Protein AF-A0A4R4NQY0-F1 (afdb_monomer)

pLDDT: mean 87.92, std 14.48, range [37.75, 98.81]

Solvent-accessible surface area (backbone atoms only — not comparable to full-atom values): 7159 Å² total; per-residue (Å²): 136,84,81,77,93,56,61,75,77,63,74,44,94,59,67,56,60,65,52,49,47,55,36,21,57,49,23,50,51,52,34,48,77,72,44,47,47,61,58,46,61,78,61,53,63,76,96,57,31,45,58,54,38,7,27,56,42,3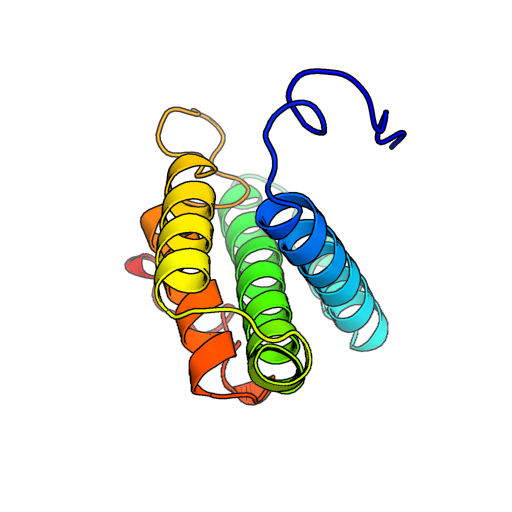1,25,14,35,6,38,16,14,19,53,45,45,71,45,39,77,83,65,77,60,51,72,64,56,52,50,52,43,42,51,53,42,30,72,70,27,33,72,90,46,95,70,42,40,54,12,25,13,69,30,32,33,49,29,22,51,48,8,28,75,60,54,34,72,84,72,38,59,43,84,81,48,57,64,85,65,45,59

Organism: NCBI:txid1848320

Mean predicted aligned error: 5.67 Å

Foldseek 3Di:
DDDPPDDPCVVPPDCLQVLLVVQLVVLLVVCVVVCVVVVLVVVCDPDCNQLSLLLSLLLSLLSSLLVCLVCVVVVVDDVVSVVVSLVVQQVPACPVPPRRRNHHSVLSSVSSPQSNVVSDSVSSRSVPDDSVSSD

Secondary structure (DSSP, 8-state):
------THHHHSS-THHHHHHHHHHHHHHHHHHTTHHHHHHTT--STTHHHHHHHHHHHHHHHHHHHHHHHGGGGT--HHHHHHHHHHHHHTSSSS-SS-SS--HHHHHHHHHHHHHH-SGGGG--SSS-GGG--

Radius of gyration: 14.75 Å; Cα contacts (8 Å, |Δi|>4): 177; chains: 1; bounding box: 31×32×38 Å

Structure (mmCIF, N/CA/C/O backbone):
data_AF-A0A4R4NQY0-F1
#
_entry.id   AF-A0A4R4NQY0-F1
#
loop_
_atom_site.group_PDB
_atom_site.id
_atom_site.type_symbol
_atom_site.label_atom_id
_atom_site.label_alt_id
_atom_site.label_comp_id
_atom_site.label_asym_id
_atom_site.label_entity_id
_atom_site.label_seq_id
_atom_site.pdbx_PDB_ins_code
_atom_site.Cartn_x
_atom_site.Cartn_y
_atom_site.Cartn_z
_atom_site.occupancy
_atom_site.B_iso_or_equiv
_atom_site.auth_seq_id
_atom_site.auth_comp_id
_atom_site.auth_asym_id
_atom_site.auth_atom_id
_atom_site.pdbx_PDB_model_num
ATOM 1 N N . MET A 1 1 ? 18.221 -4.757 7.220 1.00 38.81 1 MET A N 1
ATOM 2 C CA . MET A 1 1 ? 17.503 -3.528 7.605 1.00 38.81 1 MET A CA 1
ATOM 3 C C . MET A 1 1 ? 17.173 -3.669 9.080 1.00 38.81 1 MET A C 1
ATOM 5 O O . MET A 1 1 ? 16.527 -4.642 9.438 1.00 38.81 1 MET A O 1
ATOM 9 N N . VAL A 1 2 ? 17.726 -2.816 9.939 1.00 37.75 2 VAL A N 1
ATOM 10 C CA . VAL A 1 2 ? 17.352 -2.774 11.358 1.00 37.75 2 VAL A CA 1
ATOM 11 C C . VAL A 1 2 ? 16.318 -1.667 11.467 1.00 37.75 2 VAL A C 1
ATOM 13 O O . VAL A 1 2 ? 16.607 -0.546 11.059 1.00 37.75 2 VAL A O 1
ATOM 16 N N . PHE A 1 3 ? 15.123 -1.989 11.954 1.00 52.19 3 PHE A N 1
ATOM 17 C CA . PHE A 1 3 ? 14.116 -0.997 12.313 1.00 52.19 3 PHE A CA 1
ATOM 18 C C . PHE A 1 3 ? 14.297 -0.692 13.800 1.00 52.19 3 PHE A C 1
ATOM 20 O O . PHE A 1 3 ? 13.788 -1.448 14.630 1.00 52.19 3 PHE A O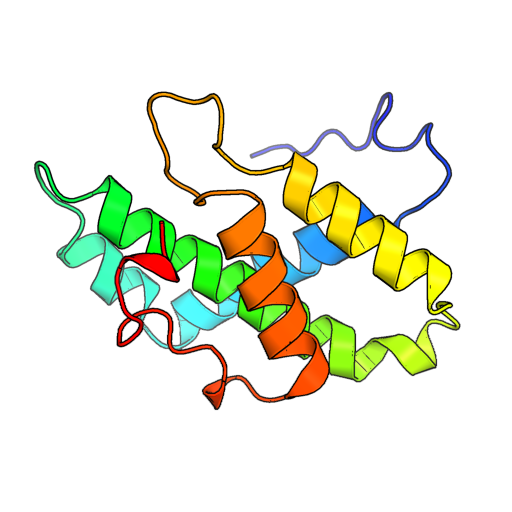 1
ATOM 27 N N . PRO A 1 4 ? 15.074 0.337 14.183 1.00 51.09 4 PRO A N 1
ATOM 28 C CA . PRO A 1 4 ? 15.109 0.750 15.572 1.00 51.09 4 PRO A CA 1
ATOM 29 C C . PRO A 1 4 ? 13.700 1.204 15.961 1.00 51.09 4 PRO A C 1
ATOM 31 O O . PRO A 1 4 ? 13.184 2.200 15.460 1.00 51.09 4 PRO A O 1
ATOM 34 N N . LEU A 1 5 ? 13.068 0.433 16.843 1.00 60.69 5 LEU A N 1
ATOM 35 C CA . LEU A 1 5 ? 11.805 0.762 17.491 1.00 60.69 5 LEU A CA 1
ATOM 36 C C . LEU A 1 5 ? 12.068 1.832 18.567 1.00 60.69 5 LEU A C 1
ATOM 38 O O . LEU A 1 5 ? 11.925 1.572 19.757 1.00 60.69 5 LEU A O 1
ATOM 42 N N . THR A 1 6 ? 12.549 3.011 18.165 1.00 63.59 6 THR A N 1
ATOM 43 C CA . THR A 1 6 ? 12.880 4.129 19.064 1.00 63.59 6 THR A CA 1
ATOM 44 C C . THR A 1 6 ? 12.559 5.488 18.419 1.00 63.59 6 THR A C 1
ATOM 46 O O . THR A 1 6 ? 12.384 5.601 17.204 1.00 63.59 6 THR A O 1
ATOM 49 N N . GLY A 1 7 ? 12.465 6.543 19.239 1.00 60.34 7 GLY A N 1
ATOM 50 C CA . GLY A 1 7 ? 12.223 7.924 18.805 1.00 60.34 7 GLY A CA 1
ATOM 51 C C . GLY A 1 7 ? 10.761 8.235 18.465 1.00 60.34 7 GLY A C 1
ATOM 52 O O . GLY A 1 7 ? 9.839 7.525 18.878 1.00 60.34 7 GLY A O 1
ATOM 53 N N . ARG A 1 8 ? 10.542 9.285 17.657 1.00 54.62 8 ARG A N 1
ATOM 54 C CA . ARG A 1 8 ? 9.207 9.804 17.275 1.00 54.62 8 ARG A CA 1
ATOM 55 C C . ARG A 1 8 ? 8.234 8.755 16.704 1.00 54.62 8 ARG A C 1
ATOM 57 O O . ARG A 1 8 ? 7.035 9.009 16.665 1.00 54.62 8 ARG A O 1
ATOM 64 N N . TRP A 1 9 ? 8.742 7.595 16.282 1.00 48.56 9 TRP A N 1
ATOM 65 C CA . TRP A 1 9 ? 7.993 6.436 15.786 1.00 48.56 9 TRP A CA 1
ATOM 66 C C . TRP A 1 9 ? 7.170 5.705 16.858 1.00 48.56 9 TRP A C 1
ATOM 68 O O . TRP A 1 9 ? 6.180 5.067 16.515 1.00 48.56 9 TRP A O 1
ATOM 78 N N . ILE A 1 10 ? 7.565 5.796 18.132 1.00 56.03 10 ILE A N 1
ATOM 79 C CA . ILE A 1 10 ? 6.831 5.231 19.284 1.00 56.03 10 ILE A CA 1
ATOM 80 C C . ILE A 1 10 ? 6.273 6.337 20.180 1.00 56.03 10 ILE A C 1
ATOM 82 O O . ILE A 1 10 ? 5.252 6.158 20.838 1.00 56.03 10 ILE A O 1
ATOM 86 N N . GLU A 1 11 ? 6.924 7.499 20.198 1.00 54.91 11 GLU A N 1
ATOM 87 C CA . GLU A 1 11 ? 6.526 8.622 21.053 1.00 54.91 11 GLU A CA 1
ATOM 88 C C . GLU A 1 11 ? 5.205 9.276 20.606 1.00 54.91 11 GLU A C 1
ATOM 90 O O . GLU A 1 11 ? 4.555 9.950 21.406 1.00 54.91 11 GLU A O 1
ATOM 95 N N . ASN A 1 12 ? 4.765 9.041 19.361 1.00 53.34 12 ASN A N 1
ATOM 96 C CA . ASN A 1 12 ? 3.438 9.430 18.888 1.00 53.34 12 ASN A CA 1
ATOM 97 C C . ASN A 1 12 ? 2.460 8.244 19.004 1.00 53.34 12 ASN A C 1
ATOM 99 O O . ASN A 1 12 ? 2.702 7.171 18.460 1.00 53.34 12 ASN A O 1
ATOM 103 N N . ARG A 1 13 ? 1.355 8.437 19.739 1.00 52.53 13 ARG A N 1
ATOM 104 C CA . ARG A 1 13 ? 0.559 7.381 20.408 1.00 52.53 13 ARG A CA 1
ATOM 105 C C . ARG A 1 13 ? -0.281 6.441 19.519 1.00 52.53 13 ARG A C 1
ATOM 107 O O . ARG A 1 13 ? -1.233 5.849 20.021 1.00 52.53 13 ARG A O 1
ATOM 114 N N . THR A 1 14 ? 0.014 6.299 18.229 1.00 70.81 14 THR A N 1
ATOM 115 C CA . THR A 1 14 ? -0.751 5.409 17.339 1.00 70.81 14 THR A CA 1
ATOM 116 C C . THR A 1 14 ? 0.175 4.440 16.614 1.00 70.81 14 THR A C 1
ATOM 118 O O . THR A 1 14 ? 1.018 4.845 15.819 1.00 70.81 14 THR A O 1
ATOM 121 N N . ASP A 1 15 ? -0.038 3.147 16.819 1.00 81.38 15 ASP A N 1
ATOM 122 C CA . ASP A 1 15 ? 0.645 2.036 16.144 1.00 81.38 15 ASP A CA 1
ATOM 123 C C . ASP A 1 15 ? 0.175 1.811 14.692 1.00 81.38 15 ASP A C 1
ATOM 125 O O . ASP A 1 15 ? 0.656 0.900 14.020 1.00 81.38 15 ASP A O 1
ATOM 129 N N . LEU A 1 16 ? -0.725 2.658 14.178 1.00 86.19 16 LEU A N 1
ATOM 130 C CA . LEU A 1 16 ? -1.325 2.551 12.845 1.00 86.19 16 LEU A CA 1
ATOM 131 C C . LEU A 1 16 ? -0.278 2.466 11.729 1.00 86.19 16 LEU A C 1
ATOM 133 O O . LEU A 1 16 ? -0.361 1.599 10.859 1.00 86.19 16 LEU A O 1
ATOM 137 N N . PHE A 1 17 ? 0.719 3.354 11.754 1.00 83.06 17 PHE A N 1
ATOM 138 C CA . PHE A 1 17 ? 1.743 3.391 10.713 1.00 83.06 17 PHE A CA 1
ATOM 139 C C . PHE A 1 17 ? 2.677 2.166 10.769 1.00 83.06 17 PHE A C 1
ATOM 141 O O . PHE A 1 17 ? 2.776 1.480 9.749 1.00 83.06 17 PHE A O 1
ATOM 148 N N . PRO A 1 18 ? 3.285 1.804 11.923 1.00 86.56 18 PRO A N 1
ATOM 149 C CA . PRO A 1 18 ? 4.021 0.544 12.057 1.00 86.56 18 PRO A CA 1
ATOM 150 C C . PRO A 1 18 ? 3.207 -0.690 11.655 1.00 86.56 18 PRO A C 1
ATOM 152 O O . PRO A 1 18 ? 3.727 -1.574 10.976 1.00 86.56 18 PRO A O 1
ATOM 155 N N . PHE A 1 19 ? 1.923 -0.737 12.015 1.00 89.69 19 PHE A N 1
ATOM 156 C CA . PHE A 1 19 ? 1.039 -1.847 11.677 1.00 89.69 19 PHE A CA 1
ATOM 157 C C . PHE A 1 19 ? 0.832 -1.987 10.161 1.00 89.69 19 PHE A C 1
ATOM 159 O O . PHE A 1 19 ? 1.006 -3.072 9.602 1.00 89.69 19 PHE A O 1
ATOM 166 N N . LYS A 1 20 ? 0.553 -0.878 9.464 1.00 93.56 20 LYS A N 1
ATOM 167 C CA . LYS A 1 20 ? 0.452 -0.851 7.996 1.00 93.56 20 LYS A CA 1
ATOM 168 C C . LYS A 1 20 ? 1.769 -1.221 7.319 1.00 93.56 20 LYS A C 1
ATOM 170 O O . LYS A 1 20 ? 1.735 -1.923 6.309 1.00 93.56 20 LYS A O 1
ATOM 175 N N . VAL A 1 21 ? 2.907 -0.763 7.850 1.00 93.12 21 VAL A N 1
ATOM 176 C CA . VAL A 1 21 ? 4.243 -1.122 7.339 1.00 93.12 21 VAL A CA 1
ATOM 177 C C . VAL A 1 21 ? 4.484 -2.621 7.492 1.00 93.12 21 VAL A C 1
ATOM 179 O O . VAL A 1 21 ? 4.824 -3.269 6.513 1.00 93.12 21 VAL A O 1
ATOM 182 N N . ALA A 1 22 ? 4.206 -3.211 8.656 1.00 94.56 22 ALA A N 1
ATOM 183 C CA . ALA A 1 22 ? 4.319 -4.658 8.840 1.00 94.56 22 ALA A CA 1
ATOM 184 C C . ALA A 1 22 ? 3.452 -5.438 7.831 1.00 94.56 22 ALA A C 1
ATOM 186 O O . ALA A 1 22 ? 3.914 -6.406 7.225 1.00 94.56 22 ALA A O 1
ATOM 187 N N . ALA A 1 23 ? 2.221 -4.980 7.585 1.00 97.31 23 ALA A N 1
ATOM 188 C CA . ALA A 1 23 ? 1.345 -5.560 6.569 1.00 97.31 23 ALA A CA 1
ATOM 189 C C . ALA A 1 23 ? 1.874 -5.368 5.130 1.00 97.31 23 ALA A C 1
ATOM 191 O O . ALA A 1 23 ? 1.706 -6.250 4.289 1.00 97.31 23 ALA A O 1
ATOM 192 N N . HIS A 1 24 ? 2.544 -4.249 4.841 1.00 98.00 24 HIS A N 1
ATOM 193 C CA . HIS A 1 24 ? 3.197 -3.978 3.556 1.00 98.00 24 HIS A CA 1
ATOM 194 C C . HIS A 1 24 ? 4.384 -4.918 3.312 1.00 98.00 24 HIS A C 1
ATOM 196 O O . HIS A 1 24 ? 4.445 -5.567 2.268 1.00 98.00 24 HIS A O 1
ATOM 202 N N . GLU A 1 25 ? 5.263 -5.086 4.301 1.00 97.12 25 GLU A N 1
ATOM 203 C CA . GLU A 1 25 ? 6.391 -6.022 4.217 1.00 97.12 25 GLU A CA 1
ATOM 204 C C . GLU A 1 25 ? 5.915 -7.474 4.066 1.00 97.12 25 GLU A C 1
ATOM 206 O O . GLU A 1 25 ? 6.485 -8.261 3.304 1.00 97.12 25 GLU A O 1
ATOM 211 N N . TYR A 1 26 ? 4.808 -7.837 4.721 1.00 97.94 26 TYR A N 1
ATOM 212 C CA . TYR A 1 26 ? 4.170 -9.128 4.476 1.00 97.94 26 TYR A CA 1
ATOM 213 C C . TYR A 1 26 ? 3.604 -9.233 3.046 1.00 97.94 26 TYR A C 1
ATOM 215 O O . TYR A 1 26 ? 3.685 -10.288 2.417 1.00 97.94 26 TYR A O 1
ATOM 223 N N . GLY A 1 27 ? 3.113 -8.133 2.470 1.00 98.38 27 GLY A N 1
ATOM 224 C CA . GLY A 1 27 ? 2.769 -8.034 1.049 1.00 98.38 27 GLY A CA 1
ATOM 225 C C . GLY A 1 27 ? 3.942 -8.385 0.123 1.00 98.38 27 GLY A C 1
ATOM 226 O O . GLY A 1 27 ? 3.769 -9.178 -0.807 1.00 98.38 27 GLY A O 1
ATOM 227 N N . HIS A 1 28 ? 5.154 -7.903 0.413 1.00 98.44 28 HIS A N 1
ATOM 228 C CA . HIS A 1 28 ? 6.365 -8.315 -0.313 1.00 98.44 28 HIS A CA 1
ATOM 229 C C . HIS A 1 28 ? 6.692 -9.801 -0.155 1.00 98.44 28 HIS A C 1
ATOM 231 O O . HIS A 1 28 ? 7.155 -10.457 -1.100 1.00 98.44 28 HIS A O 1
ATOM 237 N N . HIS A 1 29 ? 6.428 -10.366 1.023 1.00 97.88 29 HIS A N 1
ATOM 238 C CA . HIS A 1 29 ? 6.558 -11.803 1.227 1.00 97.88 29 HIS A CA 1
ATOM 239 C C . HIS A 1 29 ? 5.608 -12.583 0.300 1.00 97.88 29 HIS A C 1
ATOM 241 O O . HIS A 1 29 ? 6.056 -13.492 -0.403 1.00 97.88 29 HIS A O 1
ATOM 247 N N . LEU A 1 30 ? 4.341 -12.172 0.185 1.00 97.94 30 LEU A N 1
ATOM 248 C CA . LEU A 1 30 ? 3.386 -12.775 -0.755 1.00 97.94 30 LEU A CA 1
ATOM 249 C C . LEU A 1 30 ? 3.846 -12.642 -2.214 1.00 97.94 30 LEU A C 1
ATOM 251 O O . LEU A 1 30 ? 3.821 -13.619 -2.963 1.00 97.94 30 LEU A O 1
ATOM 255 N N . GLN A 1 31 ? 4.341 -11.468 -2.617 1.00 98.25 31 GLN A N 1
ATOM 256 C CA . GLN A 1 31 ? 4.915 -11.266 -3.954 1.00 98.25 31 GLN A CA 1
ATOM 257 C C . GLN A 1 31 ? 6.094 -12.211 -4.232 1.00 98.25 31 GLN A C 1
ATOM 259 O O . GLN A 1 31 ? 6.279 -12.668 -5.364 1.00 98.25 31 GLN A O 1
ATOM 264 N N . SER A 1 32 ? 6.890 -12.532 -3.211 1.00 97.94 32 SER A N 1
ATOM 265 C CA . SER A 1 32 ? 7.988 -13.495 -3.324 1.00 97.94 32 SER A CA 1
ATOM 266 C C . SER A 1 32 ? 7.484 -14.923 -3.518 1.00 97.94 32 SER A C 1
ATOM 268 O O . SER A 1 32 ? 7.956 -15.610 -4.428 1.00 97.94 32 SER A O 1
ATOM 270 N N . LEU A 1 33 ? 6.512 -15.357 -2.708 1.00 97.88 33 LEU A N 1
ATOM 271 C CA . LEU A 1 33 ? 5.908 -16.691 -2.806 1.00 97.88 33 LEU A CA 1
ATOM 272 C C . LEU A 1 33 ? 5.254 -16.922 -4.175 1.00 97.88 33 LEU A C 1
ATOM 274 O O . LEU A 1 33 ? 5.416 -17.986 -4.769 1.00 97.88 33 LEU A O 1
ATOM 278 N N . LEU A 1 34 ? 4.595 -15.897 -4.717 1.00 96.69 34 LEU A N 1
ATOM 279 C CA . LEU A 1 34 ? 3.912 -15.941 -6.013 1.00 96.69 34 LEU A CA 1
ATOM 280 C C . LEU A 1 34 ? 4.853 -15.766 -7.220 1.00 96.69 34 LEU A C 1
ATOM 282 O O . LEU A 1 34 ? 4.404 -15.759 -8.362 1.00 96.69 34 LEU A O 1
ATOM 286 N N . GLY A 1 35 ? 6.163 -15.601 -7.000 1.00 97.38 35 GLY A N 1
ATOM 287 C CA . GLY A 1 35 ? 7.145 -15.430 -8.077 1.00 97.38 35 GLY A CA 1
ATOM 288 C C . GLY A 1 35 ? 7.124 -14.056 -8.761 1.00 97.38 35 GLY A C 1
ATOM 289 O O . GLY A 1 35 ? 7.851 -13.847 -9.739 1.00 97.38 35 GLY A O 1
ATOM 290 N N . ILE A 1 36 ? 6.354 -13.101 -8.233 1.00 96.94 36 ILE A N 1
ATOM 291 C CA . ILE A 1 36 ? 6.306 -11.717 -8.718 1.00 96.94 36 ILE A CA 1
ATOM 292 C C . ILE A 1 36 ? 7.660 -11.049 -8.495 1.00 96.94 36 ILE A C 1
ATOM 294 O O . ILE A 1 36 ? 8.180 -10.440 -9.425 1.00 96.94 36 ILE A O 1
ATOM 298 N N . ARG A 1 37 ? 8.278 -11.234 -7.318 1.00 95.88 37 ARG A N 1
ATOM 299 C CA . ARG A 1 37 ? 9.608 -10.670 -7.024 1.00 95.88 37 ARG A CA 1
ATOM 300 C C . ARG A 1 37 ? 10.654 -11.100 -8.054 1.00 95.88 37 ARG A C 1
ATOM 302 O O . ARG A 1 37 ? 11.301 -10.246 -8.645 1.00 95.88 37 ARG A O 1
ATOM 309 N N . ARG A 1 38 ? 10.747 -12.403 -8.350 1.00 95.88 38 ARG A N 1
ATOM 310 C CA . ARG A 1 38 ? 11.664 -12.923 -9.384 1.00 95.88 38 ARG A CA 1
ATOM 311 C C . ARG A 1 38 ? 11.379 -12.315 -10.761 1.00 95.88 38 ARG A C 1
ATOM 313 O O . ARG A 1 38 ? 12.299 -11.958 -11.488 1.00 95.88 38 ARG A O 1
ATOM 320 N N . SER A 1 39 ? 10.101 -12.187 -11.116 1.00 94.69 39 SER A N 1
ATOM 321 C CA . SER A 1 39 ? 9.676 -11.611 -12.398 1.00 94.69 39 SER A CA 1
ATOM 322 C C . SER A 1 39 ? 10.000 -10.120 -12.514 1.00 94.69 39 SER A C 1
ATOM 324 O O . SER A 1 39 ? 10.351 -9.662 -13.603 1.00 94.69 39 SER A O 1
ATOM 326 N N . TYR A 1 40 ? 9.870 -9.380 -11.413 1.00 93.88 40 TYR A N 1
ATOM 327 C CA . TYR A 1 40 ? 10.258 -7.981 -11.288 1.00 93.88 40 TYR A CA 1
ATOM 328 C C . TYR A 1 40 ? 11.777 -7.821 -11.406 1.00 93.88 40 TYR A C 1
ATOM 330 O O . TYR A 1 40 ? 12.230 -7.089 -12.281 1.00 93.88 40 TYR A O 1
ATOM 338 N N . GLU A 1 41 ? 12.553 -8.551 -10.600 1.00 92.38 41 GLU A N 1
ATOM 339 C CA . GLU A 1 41 ? 14.020 -8.477 -10.569 1.00 92.38 41 GLU A CA 1
ATOM 340 C C . GLU A 1 41 ? 14.630 -8.759 -11.950 1.00 92.38 41 GLU A C 1
ATOM 342 O O . GLU A 1 41 ? 15.480 -8.001 -12.400 1.00 92.38 41 GLU A O 1
ATOM 347 N N . ALA A 1 42 ? 14.121 -9.762 -12.678 1.00 92.06 42 ALA A N 1
ATOM 348 C CA . ALA A 1 42 ? 14.582 -10.093 -14.032 1.00 92.06 42 ALA A CA 1
ATOM 349 C C . ALA A 1 42 ? 14.297 -9.004 -15.089 1.00 92.06 42 ALA A C 1
ATOM 351 O O . ALA A 1 42 ? 14.857 -9.036 -16.184 1.00 92.06 42 ALA A O 1
ATOM 352 N N . ARG A 1 43 ? 13.381 -8.070 -14.8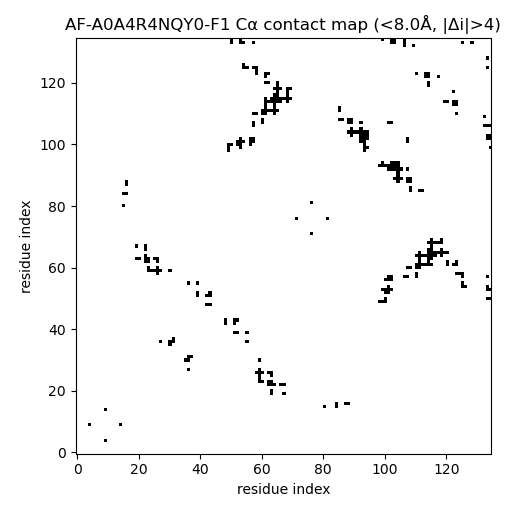06 1.00 88.75 43 ARG A N 1
ATOM 353 C CA . ARG A 1 43 ? 12.983 -6.975 -15.711 1.00 88.75 43 ARG A CA 1
ATOM 354 C C . ARG A 1 43 ? 13.523 -5.620 -15.263 1.00 88.75 43 ARG A C 1
ATOM 356 O O . ARG A 1 43 ? 13.566 -4.693 -16.069 1.00 88.75 43 ARG A O 1
ATOM 363 N N . ALA A 1 44 ? 13.907 -5.487 -13.997 1.00 83.25 44 ALA A N 1
ATOM 364 C CA . ALA A 1 44 ? 14.367 -4.249 -13.384 1.00 83.25 44 ALA A CA 1
ATOM 365 C C . ALA A 1 44 ? 15.836 -3.950 -13.734 1.00 83.25 44 ALA A C 1
ATOM 367 O O . ALA A 1 44 ? 16.687 -3.800 -12.860 1.00 83.25 44 ALA A O 1
ATOM 368 N N . HIS A 1 45 ? 16.125 -3.830 -15.030 1.00 77.56 45 HIS A N 1
ATOM 369 C CA . HIS A 1 45 ? 17.434 -3.451 -15.556 1.00 77.56 45 HIS A CA 1
ATOM 370 C C . HIS A 1 45 ? 17.296 -2.220 -16.473 1.00 77.56 45 HIS A C 1
ATOM 372 O O . HIS A 1 45 ? 16.370 -2.141 -17.280 1.00 77.56 45 HIS A O 1
ATOM 378 N N . GLY A 1 46 ? 18.211 -1.250 -16.364 1.00 67.44 46 GLY A N 1
ATOM 379 C CA . GLY A 1 46 ? 18.248 -0.060 -17.231 1.00 67.44 46 GLY A CA 1
ATOM 380 C C . GLY A 1 46 ? 17.352 1.108 -16.784 1.00 67.44 46 GLY A C 1
ATOM 381 O O . GLY A 1 46 ? 17.076 1.281 -15.605 1.00 67.44 46 GLY A O 1
ATOM 382 N N . THR A 1 47 ? 16.910 1.945 -17.727 1.00 62.88 47 THR A N 1
ATOM 383 C CA . THR A 1 47 ? 16.268 3.258 -17.473 1.00 62.88 47 THR A CA 1
ATOM 384 C C . THR A 1 47 ? 14.793 3.202 -17.044 1.00 62.88 47 THR A C 1
ATOM 386 O O . THR A 1 47 ? 14.201 4.231 -16.725 1.00 62.88 47 THR A O 1
ATOM 389 N N . HIS A 1 48 ? 14.169 2.019 -17.026 1.00 69.25 48 HIS A N 1
ATOM 390 C CA . HIS A 1 48 ? 12.756 1.830 -16.654 1.00 69.25 48 HIS A CA 1
ATOM 391 C C . HIS A 1 48 ? 12.545 1.249 -15.246 1.00 69.25 48 HIS A C 1
ATOM 393 O O . HIS A 1 48 ? 11.410 0.933 -14.871 1.00 69.25 48 HIS A O 1
ATOM 399 N N . THR A 1 49 ? 13.617 1.125 -14.465 1.00 81.94 49 THR A N 1
ATOM 400 C CA . THR A 1 49 ? 13.630 0.549 -13.113 1.00 81.94 49 THR A CA 1
ATOM 401 C C . THR A 1 49 ? 12.620 1.207 -12.184 1.00 81.94 49 THR A C 1
ATOM 403 O O . THR A 1 49 ? 11.825 0.499 -11.571 1.00 81.94 49 THR A O 1
ATOM 406 N N . ASP A 1 50 ? 12.551 2.538 -12.155 1.00 87.81 50 ASP A N 1
ATOM 407 C CA . ASP A 1 50 ? 11.660 3.255 -11.236 1.00 87.81 50 ASP A CA 1
ATOM 408 C C . ASP A 1 50 ? 10.183 2.945 -11.496 1.00 87.81 50 ASP A C 1
ATOM 410 O O . ASP A 1 50 ? 9.400 2.771 -10.567 1.00 87.81 50 ASP A O 1
ATOM 414 N N . ARG A 1 51 ? 9.777 2.805 -12.767 1.00 89.44 51 ARG A N 1
ATOM 415 C CA . ARG A 1 51 ? 8.387 2.461 -13.110 1.00 89.44 51 ARG A CA 1
ATOM 416 C C . ARG A 1 51 ? 8.028 1.048 -12.658 1.00 89.44 51 ARG A C 1
ATOM 418 O O . ARG A 1 51 ? 6.906 0.829 -12.204 1.00 89.44 51 ARG A O 1
ATOM 425 N N . LEU A 1 52 ? 8.936 0.091 -12.837 1.00 92.50 52 LEU A N 1
ATOM 426 C CA . LEU A 1 52 ? 8.717 -1.289 -12.404 1.00 92.50 52 LEU A CA 1
ATOM 427 C C . LEU A 1 52 ? 8.711 -1.384 -10.878 1.00 92.50 52 LEU A C 1
ATOM 429 O O . LEU A 1 52 ? 7.836 -2.048 -10.324 1.00 92.50 52 LEU A O 1
ATOM 433 N N . LYS A 1 53 ? 9.613 -0.654 -10.215 1.00 92.62 53 LYS A N 1
ATOM 434 C CA . LYS A 1 53 ? 9.677 -0.575 -8.759 1.00 92.62 53 LYS A CA 1
ATOM 435 C C . LYS A 1 53 ? 8.393 0.021 -8.181 1.00 92.62 53 LYS A C 1
ATOM 437 O O . LYS A 1 53 ? 7.769 -0.628 -7.356 1.00 92.62 53 LYS A O 1
ATOM 442 N N . ARG A 1 54 ? 7.867 1.124 -8.732 1.00 94.06 54 ARG A N 1
ATOM 443 C CA . ARG A 1 54 ? 6.568 1.676 -8.293 1.00 94.06 54 ARG A CA 1
ATOM 444 C C . ARG A 1 54 ? 5.427 0.670 -8.376 1.00 94.06 54 ARG A C 1
ATOM 446 O O . ARG A 1 54 ? 4.608 0.602 -7.472 1.00 94.06 54 ARG A O 1
ATOM 453 N N . ARG A 1 55 ? 5.343 -0.124 -9.447 1.00 96.44 55 ARG A N 1
ATOM 454 C CA . ARG A 1 55 ? 4.298 -1.161 -9.559 1.00 96.44 55 ARG A CA 1
ATOM 455 C C . ARG A 1 55 ? 4.457 -2.226 -8.477 1.00 96.44 55 ARG A C 1
ATOM 457 O O . ARG A 1 55 ? 3.455 -2.623 -7.884 1.00 96.44 55 ARG A O 1
ATOM 464 N N . TYR A 1 56 ? 5.691 -2.644 -8.215 1.00 97.00 56 TYR A N 1
ATOM 465 C CA . TYR A 1 56 ? 6.021 -3.604 -7.168 1.00 97.00 56 TYR A CA 1
ATOM 466 C C . 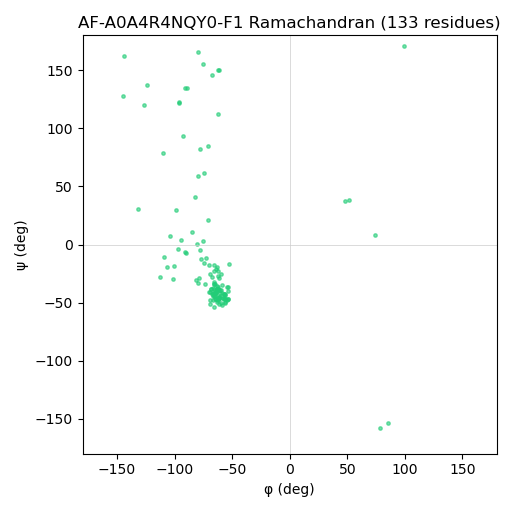TYR A 1 56 ? 5.639 -3.081 -5.770 1.00 97.00 56 TYR A C 1
ATOM 468 O O . TYR A 1 56 ? 4.878 -3.741 -5.065 1.00 97.00 56 TYR A O 1
ATOM 476 N N . GLU A 1 57 ? 6.054 -1.864 -5.422 1.00 97.00 57 GLU A N 1
ATOM 477 C CA . GLU A 1 57 ? 5.771 -1.224 -4.128 1.00 97.00 57 GLU A CA 1
ATOM 478 C C . GLU A 1 57 ? 4.276 -0.920 -3.928 1.00 97.00 57 GLU A C 1
ATOM 480 O O . GLU A 1 57 ? 3.687 -1.222 -2.890 1.00 97.00 57 GLU A O 1
ATOM 485 N N . LEU A 1 58 ? 3.597 -0.390 -4.950 1.00 98.00 58 LEU A N 1
ATOM 486 C CA . LEU A 1 58 ? 2.163 -0.087 -4.865 1.00 98.00 58 LEU A CA 1
ATOM 487 C C . LEU A 1 58 ? 1.299 -1.347 -4.755 1.00 98.00 58 LEU A C 1
ATOM 489 O O . LEU A 1 58 ? 0.211 -1.307 -4.178 1.00 98.00 58 LEU A O 1
ATOM 493 N N . GLN A 1 59 ? 1.768 -2.478 -5.291 1.00 98.62 59 GLN A N 1
ATOM 494 C CA . GLN A 1 59 ? 1.089 -3.752 -5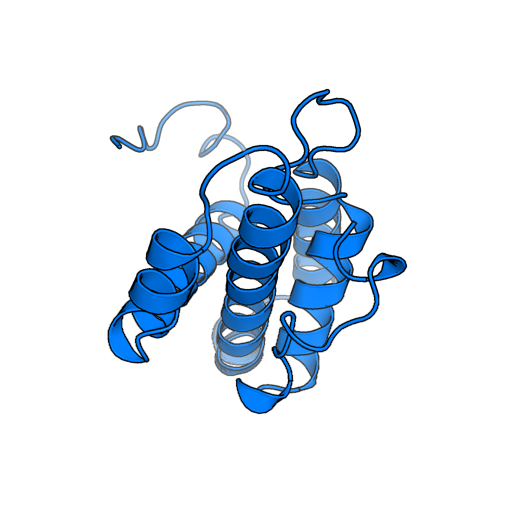.086 1.00 98.62 59 GLN A CA 1
ATOM 495 C C . GLN A 1 59 ? 1.203 -4.195 -3.627 1.00 98.62 59 GLN A C 1
ATOM 497 O O . GLN A 1 59 ? 0.210 -4.674 -3.084 1.00 98.62 59 GLN A O 1
ATOM 502 N N . ALA A 1 60 ? 2.349 -3.984 -2.977 1.00 98.56 60 ALA A N 1
ATOM 503 C CA . ALA A 1 60 ? 2.504 -4.240 -1.548 1.00 98.56 60 ALA A CA 1
ATOM 504 C C . ALA A 1 60 ? 1.631 -3.302 -0.691 1.00 98.56 60 ALA A C 1
ATOM 506 O O . ALA A 1 60 ? 0.981 -3.774 0.241 1.00 98.56 60 ALA A O 1
ATOM 507 N N . ASP A 1 61 ? 1.482 -2.020 -1.057 1.00 98.50 61 ASP A N 1
ATOM 508 C CA . ASP A 1 61 ? 0.506 -1.122 -0.408 1.00 98.50 61 ASP A CA 1
ATOM 509 C C . ASP A 1 61 ? -0.943 -1.623 -0.576 1.00 98.50 61 ASP A C 1
ATOM 511 O O . ASP A 1 61 ? -1.725 -1.582 0.375 1.00 98.50 61 ASP A O 1
ATOM 515 N N . CYS A 1 62 ? -1.313 -2.161 -1.744 1.00 98.75 62 CYS A N 1
ATOM 516 C CA . CYS A 1 62 ? -2.634 -2.768 -1.930 1.00 98.75 62 CYS A CA 1
ATOM 517 C C . CYS A 1 62 ? -2.827 -4.044 -1.103 1.00 98.75 62 CYS A C 1
ATOM 519 O O . CYS A 1 62 ? -3.868 -4.210 -0.469 1.00 98.75 62 CYS A O 1
ATOM 521 N N . LEU A 1 63 ? -1.835 -4.938 -1.080 1.00 98.81 63 LEU A N 1
ATOM 522 C CA . LEU A 1 63 ? -1.884 -6.171 -0.290 1.00 98.81 63 LEU A CA 1
ATOM 523 C C . LEU A 1 63 ? -1.952 -5.874 1.214 1.00 98.81 63 LEU A C 1
ATOM 525 O O . LEU A 1 63 ? -2.719 -6.524 1.923 1.00 98.81 63 LEU A O 1
ATOM 529 N N . SER A 1 64 ? -1.237 -4.844 1.679 1.00 98.62 64 SER A N 1
ATOM 530 C CA . SER A 1 64 ? -1.398 -4.292 3.028 1.00 98.62 64 SER A CA 1
ATOM 531 C C . SER A 1 64 ? -2.850 -3.880 3.267 1.00 98.62 64 SER A C 1
ATOM 533 O O . SER A 1 64 ? -3.454 -4.299 4.248 1.00 98.62 64 SER A O 1
ATOM 535 N N . GLY A 1 65 ? -3.465 -3.170 2.317 1.00 98.50 65 GLY A N 1
ATOM 536 C CA . GLY A 1 65 ? -4.884 -2.818 2.366 1.00 98.50 65 GLY A CA 1
ATOM 537 C C . GLY A 1 65 ? -5.800 -4.032 2.512 1.00 98.50 65 GLY A C 1
ATOM 538 O O . GLY A 1 65 ? -6.681 -4.019 3.362 1.00 98.50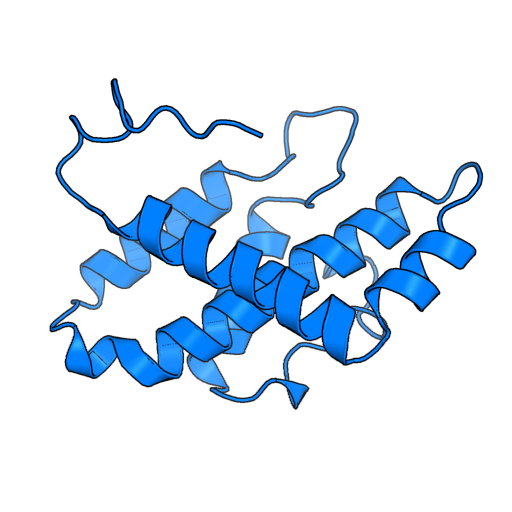 65 GLY A O 1
ATOM 539 N N . VAL A 1 66 ? -5.575 -5.096 1.735 1.00 98.75 66 VAL A N 1
ATOM 540 C CA . VAL A 1 66 ? -6.355 -6.346 1.829 1.00 98.75 66 VAL A CA 1
ATOM 541 C C . VAL A 1 66 ? -6.271 -6.950 3.230 1.00 98.75 66 VAL A C 1
ATOM 543 O O . VAL A 1 66 ? -7.299 -7.329 3.790 1.00 98.75 66 VAL A O 1
ATOM 546 N N . PHE A 1 67 ? -5.065 -7.016 3.802 1.00 98.31 67 PHE A N 1
ATOM 547 C CA . PHE A 1 67 ? -4.867 -7.495 5.168 1.00 98.31 67 PHE A CA 1
ATOM 548 C C . PHE A 1 67 ? -5.574 -6.594 6.182 1.00 98.31 67 PHE A C 1
ATOM 550 O O . PHE A 1 67 ? -6.345 -7.081 7.000 1.00 98.31 67 PHE A O 1
ATOM 557 N N . LEU A 1 68 ? -5.378 -5.277 6.099 1.00 97.38 68 LEU A N 1
ATOM 558 C CA . LEU A 1 68 ? -6.027 -4.332 7.002 1.00 97.38 68 LEU A CA 1
ATOM 559 C C . LEU A 1 68 ? -7.549 -4.460 6.933 1.00 97.38 68 LEU A C 1
ATOM 561 O O . LEU A 1 68 ? -8.178 -4.574 7.974 1.00 97.38 68 LEU A O 1
ATOM 565 N N . GLY A 1 69 ? -8.138 -4.530 5.737 1.00 97.19 69 GLY A N 1
ATOM 566 C CA . GLY A 1 69 ? -9.584 -4.685 5.556 1.00 97.19 69 GLY A CA 1
ATOM 567 C C . GLY A 1 69 ? -10.150 -5.975 6.158 1.00 97.19 69 GLY A C 1
ATOM 568 O O . GLY A 1 69 ? -11.297 -5.984 6.608 1.00 97.19 69 GLY A O 1
ATOM 569 N N . SER A 1 70 ? -9.358 -7.052 6.232 1.00 97.06 70 SER A N 1
ATOM 570 C CA . SER A 1 70 ? -9.803 -8.316 6.833 1.00 97.06 70 SER A CA 1
ATOM 571 C C . SER A 1 70 ? -9.772 -8.302 8.364 1.00 97.06 70 SER A C 1
ATOM 573 O O . SER A 1 70 ? -10.605 -8.961 8.988 1.00 97.06 70 SER A O 1
ATOM 575 N N . VAL A 1 71 ? -8.871 -7.523 8.975 1.00 95.75 71 VAL A N 1
ATOM 576 C CA . VAL A 1 71 ? -8.676 -7.493 10.437 1.00 95.75 71 VAL A CA 1
ATOM 577 C C . VAL A 1 71 ? -9.159 -6.206 11.112 1.00 95.75 71 VAL A C 1
ATOM 579 O O . VAL A 1 71 ? -9.273 -6.179 12.336 1.00 95.75 71 VAL A O 1
ATOM 582 N N . TRP A 1 72 ? -9.500 -5.152 10.361 1.00 94.50 72 TRP A N 1
ATOM 583 C CA . TRP A 1 72 ? -9.781 -3.814 10.908 1.00 94.50 72 TRP A CA 1
ATOM 584 C C . TRP A 1 72 ? -10.833 -3.828 12.018 1.00 94.50 72 TRP A C 1
ATOM 586 O O . TRP A 1 72 ? -10.618 -3.286 13.099 1.00 94.50 72 TRP A O 1
ATOM 596 N N . ARG A 1 73 ? -11.946 -4.534 11.777 1.00 90.94 73 ARG A N 1
ATOM 597 C CA . ARG A 1 73 ? -13.049 -4.652 12.743 1.00 90.94 73 ARG A CA 1
ATOM 598 C C . ARG A 1 73 ? -12.657 -5.409 14.012 1.00 90.94 73 ARG A C 1
ATOM 600 O O . ARG A 1 73 ? -13.170 -5.089 15.073 1.00 90.94 73 ARG A O 1
ATOM 607 N N . SER A 1 74 ? -11.755 -6.391 13.924 1.00 93.44 74 SER A N 1
ATOM 608 C CA . SER A 1 74 ? -11.285 -7.130 15.109 1.00 93.44 74 SER A CA 1
ATOM 609 C C . SER A 1 74 ? -10.320 -6.332 15.985 1.00 93.44 74 SER A C 1
ATOM 611 O O . SER A 1 74 ? -10.086 -6.711 17.126 1.00 93.44 74 SER A O 1
ATOM 613 N N . LEU A 1 75 ? -9.767 -5.238 15.459 1.00 90.00 75 LEU A N 1
ATOM 614 C CA . LEU A 1 75 ? -8.814 -4.381 16.161 1.00 90.00 75 LEU A CA 1
ATOM 615 C C . LEU A 1 75 ? -9.480 -3.189 16.860 1.00 90.00 75 LEU A C 1
ATOM 617 O O . LEU A 1 75 ? -8.758 -2.342 17.379 1.00 90.00 75 LEU A O 1
ATOM 621 N N . ASP A 1 76 ? -10.817 -3.105 16.825 1.00 88.19 76 ASP A N 1
ATOM 622 C CA . ASP A 1 76 ? -11.611 -1.998 17.380 1.00 88.19 76 ASP A CA 1
ATOM 623 C C . ASP A 1 76 ? -11.125 -0.613 16.903 1.00 88.19 76 ASP A C 1
ATOM 625 O O . ASP A 1 76 ? -11.047 0.357 17.655 1.00 88.19 76 ASP A O 1
ATOM 629 N N . ARG A 1 77 ? -10.725 -0.529 15.625 1.00 88.81 77 ARG A N 1
ATOM 630 C CA . ARG A 1 77 ? -10.227 0.708 15.010 1.00 88.81 77 ARG A CA 1
ATOM 631 C C . ARG A 1 77 ? -11.361 1.515 14.410 1.00 88.81 77 ARG A C 1
ATOM 633 O O . ARG A 1 77 ? -12.207 0.994 13.682 1.00 88.81 77 ARG A O 1
ATOM 640 N N . SER A 1 78 ? -11.333 2.812 14.676 1.00 92.56 78 SER A N 1
ATOM 641 C CA . SER A 1 78 ? -12.351 3.749 14.219 1.00 92.56 78 SER A CA 1
ATOM 642 C C . SER A 1 78 ? -12.152 4.162 12.755 1.00 92.56 78 SER A C 1
ATOM 644 O O . SER A 1 78 ? -11.078 4.009 12.169 1.00 92.56 78 SER A O 1
ATOM 646 N N . GLU A 1 79 ? -13.178 4.774 12.162 1.00 90.88 79 GLU A N 1
ATOM 647 C CA . GLU A 1 79 ? -13.043 5.467 10.870 1.00 90.88 79 GLU A CA 1
ATOM 648 C C . GLU A 1 79 ? -12.060 6.649 10.948 1.00 90.88 79 GLU A C 1
ATOM 650 O O . GLU A 1 79 ? -11.407 6.986 9.960 1.00 90.88 79 GLU A O 1
ATOM 655 N N . HIS A 1 80 ? -11.903 7.256 12.129 1.00 92.56 80 HIS A N 1
ATOM 656 C CA . HIS A 1 80 ? -10.901 8.296 12.358 1.00 92.56 80 HIS A CA 1
ATOM 657 C C . HIS A 1 80 ? -9.475 7.734 12.255 1.00 92.56 80 HIS A C 1
ATOM 659 O O . HIS A 1 80 ? -8.626 8.338 11.601 1.00 92.56 80 HIS A O 1
ATOM 665 N N . ASP A 1 81 ? -9.219 6.550 12.819 1.00 93.25 81 ASP A N 1
ATOM 666 C CA . ASP A 1 81 ? -7.928 5.863 12.676 1.00 93.25 81 ASP A CA 1
ATOM 667 C C . ASP A 1 81 ? -7.634 5.516 11.216 1.00 93.25 81 ASP A C 1
ATOM 669 O O . ASP A 1 81 ? -6.504 5.650 10.747 1.00 93.25 81 ASP A O 1
ATOM 673 N N . TRP A 1 82 ? -8.662 5.108 10.470 1.00 94.62 82 TRP A N 1
ATOM 674 C CA . TRP A 1 82 ? -8.523 4.813 9.048 1.00 94.62 82 TRP A CA 1
ATOM 675 C C . TRP A 1 82 ? -8.169 6.069 8.244 1.00 94.62 82 TRP A C 1
ATOM 677 O O . TRP A 1 82 ? -7.262 6.039 7.407 1.00 94.62 82 TRP A O 1
ATOM 687 N N . ALA A 1 83 ? -8.833 7.193 8.525 1.00 94.00 83 ALA A N 1
ATOM 688 C CA . ALA A 1 83 ? -8.520 8.477 7.906 1.00 94.00 83 ALA A CA 1
ATOM 689 C C . ALA A 1 83 ? -7.083 8.924 8.226 1.00 94.00 83 ALA A C 1
ATOM 691 O O . ALA A 1 83 ? -6.331 9.256 7.308 1.00 94.00 83 ALA A O 1
ATOM 692 N N . ALA A 1 84 ? -6.672 8.838 9.495 1.00 92.19 84 ALA A N 1
ATOM 693 C CA . ALA A 1 84 ? -5.318 9.172 9.932 1.00 92.19 84 ALA A CA 1
ATOM 694 C C . ALA A 1 84 ? -4.255 8.290 9.254 1.00 92.19 84 ALA A C 1
ATOM 696 O O . ALA A 1 84 ? -3.223 8.788 8.800 1.00 92.19 84 ALA A O 1
ATOM 697 N N . LEU A 1 85 ? -4.516 6.984 9.120 1.00 92.94 85 LEU A N 1
ATOM 698 C CA . LEU A 1 85 ? -3.619 6.062 8.427 1.00 92.94 85 LEU A CA 1
ATOM 699 C C . LEU A 1 85 ? -3.494 6.385 6.931 1.00 92.94 85 LEU A C 1
ATOM 701 O O . LEU A 1 85 ? -2.393 6.322 6.367 1.00 92.94 85 LEU A O 1
ATOM 705 N N . LEU A 1 86 ? -4.607 6.720 6.273 1.00 94.62 86 LEU A N 1
ATOM 706 C CA . LEU A 1 86 ? -4.599 7.127 4.869 1.00 94.62 86 LEU A CA 1
ATOM 707 C C . LEU A 1 86 ? -3.817 8.425 4.665 1.00 94.62 86 LEU A C 1
ATOM 709 O O . LEU A 1 86 ? -3.048 8.509 3.707 1.00 94.62 86 LEU A O 1
ATOM 713 N N . ASP A 1 87 ? -3.963 9.404 5.554 1.00 91.56 87 ASP A N 1
ATOM 714 C CA . ASP A 1 87 ? -3.216 10.662 5.482 1.00 91.56 87 ASP A CA 1
ATOM 715 C C . ASP A 1 87 ? -1.721 10.458 5.736 1.00 91.56 87 ASP A C 1
ATOM 717 O O . ASP A 1 87 ? -0.902 10.953 4.960 1.00 91.56 87 ASP A O 1
ATOM 721 N N . ALA A 1 88 ? -1.347 9.633 6.718 1.00 89.19 88 ALA A N 1
ATOM 722 C CA . ALA A 1 88 ? 0.047 9.238 6.925 1.00 89.19 88 ALA A CA 1
ATOM 723 C C . ALA A 1 88 ? 0.625 8.509 5.697 1.00 89.19 88 ALA A C 1
ATOM 725 O O . ALA A 1 88 ? 1.759 8.754 5.287 1.00 89.19 88 ALA A O 1
ATOM 726 N N . THR A 1 89 ? -0.173 7.651 5.053 1.00 91.12 89 THR A N 1
ATOM 727 C CA . THR A 1 89 ? 0.228 6.967 3.815 1.00 91.12 89 THR A CA 1
ATOM 728 C C . THR A 1 89 ? 0.443 7.957 2.670 1.00 91.12 89 THR A C 1
ATOM 730 O O . THR A 1 89 ? 1.434 7.830 1.950 1.00 91.12 89 THR A O 1
ATOM 733 N N . ARG A 1 90 ? -0.429 8.965 2.516 1.00 91.44 90 ARG A N 1
ATOM 734 C CA . ARG A 1 90 ? -0.239 10.044 1.531 1.00 91.44 90 ARG A CA 1
ATOM 735 C C . ARG A 1 90 ? 1.040 10.830 1.803 1.00 91.44 90 ARG A C 1
ATOM 737 O O . ARG A 1 90 ? 1.803 11.054 0.877 1.00 91.44 90 ARG A O 1
ATOM 744 N N . ALA A 1 91 ? 1.292 11.195 3.057 1.00 87.19 91 ALA A N 1
ATOM 745 C CA . ALA A 1 91 ? 2.481 11.951 3.443 1.00 87.19 91 ALA A CA 1
ATOM 746 C C . ALA A 1 91 ? 3.795 11.171 3.236 1.00 87.19 91 ALA A C 1
ATOM 748 O O . ALA A 1 91 ? 4.847 11.778 3.093 1.00 87.19 91 ALA A O 1
ATOM 749 N N . SER A 1 92 ? 3.740 9.834 3.190 1.00 84.75 92 SER A N 1
ATOM 750 C CA . SER A 1 92 ? 4.896 8.959 2.921 1.00 84.75 92 SER A CA 1
ATOM 751 C C . SER A 1 92 ? 5.202 8.728 1.430 1.00 84.75 92 SER A C 1
ATOM 753 O O . SER A 1 92 ? 5.935 7.800 1.085 1.00 84.75 92 SER A O 1
ATOM 755 N N . GLY A 1 93 ? 4.571 9.484 0.528 1.00 84.94 93 GLY A N 1
ATOM 756 C CA . GLY A 1 93 ? 4.814 9.395 -0.911 1.00 84.94 93 GLY A CA 1
ATOM 757 C C . GLY A 1 93 ? 6.126 10.041 -1.352 1.00 84.94 93 GLY A C 1
ATOM 758 O O . GLY A 1 93 ? 6.598 10.990 -0.736 1.00 84.94 93 GLY A O 1
ATOM 759 N N . ASP A 1 94 ? 6.662 9.588 -2.485 1.00 84.75 94 ASP A N 1
ATOM 760 C CA . ASP A 1 94 ? 7.884 10.138 -3.094 1.00 84.75 94 ASP A CA 1
ATOM 761 C C . ASP A 1 94 ? 7.571 11.406 -3.927 1.00 84.75 94 ASP A C 1
ATOM 763 O O . ASP A 1 94 ? 8.018 11.562 -5.066 1.00 84.75 94 ASP A O 1
ATOM 767 N N . ASP A 1 95 ? 6.699 12.290 -3.435 1.00 79.75 95 ASP A N 1
ATOM 768 C CA . ASP A 1 95 ? 6.218 13.439 -4.214 1.00 79.75 95 ASP A CA 1
ATOM 769 C C . ASP A 1 95 ? 7.335 14.471 -4.471 1.00 79.75 95 ASP A C 1
ATOM 771 O O . ASP A 1 95 ? 7.450 14.958 -5.606 1.00 79.75 95 ASP A O 1
ATOM 775 N N . ASP A 1 96 ? 8.202 14.683 -3.474 1.00 71.50 96 ASP A N 1
ATOM 776 C CA . ASP A 1 96 ? 9.326 15.636 -3.479 1.00 71.50 96 ASP A CA 1
ATOM 777 C C . ASP A 1 96 ? 10.686 15.002 -3.834 1.00 71.50 96 ASP A C 1
ATOM 779 O O . ASP A 1 96 ? 11.689 15.707 -3.956 1.00 71.50 96 ASP A O 1
ATOM 783 N N . ASP A 1 97 ? 10.737 13.679 -4.023 1.00 63.19 97 ASP A N 1
ATOM 784 C CA . ASP A 1 97 ? 11.966 12.961 -4.369 1.00 63.19 97 ASP A CA 1
ATOM 785 C C . ASP A 1 97 ? 12.133 12.859 -5.899 1.00 63.19 97 ASP A C 1
ATOM 787 O O . ASP A 1 97 ? 11.208 12.516 -6.647 1.00 63.19 97 ASP A O 1
ATOM 791 N N . GLY A 1 98 ? 13.348 13.139 -6.380 1.00 58.75 98 GLY A N 1
ATOM 792 C CA . GLY A 1 98 ? 13.748 12.901 -7.768 1.00 58.75 98 GLY A CA 1
ATOM 793 C C . GLY A 1 98 ? 13.713 11.414 -8.146 1.00 58.75 98 GLY A C 1
ATOM 794 O O . GLY A 1 98 ? 13.595 11.089 -9.329 1.00 58.75 98 GLY A O 1
ATOM 795 N N . HIS A 1 99 ? 13.734 10.519 -7.154 1.00 60.94 99 HIS A N 1
ATOM 796 C CA . HIS A 1 99 ? 13.685 9.068 -7.310 1.00 60.94 99 HIS A CA 1
ATOM 797 C C . HIS A 1 99 ? 12.355 8.475 -6.818 1.00 60.94 99 HIS A C 1
ATOM 799 O O . HIS A 1 99 ? 12.263 7.867 -5.754 1.00 60.94 99 HIS A O 1
ATOM 805 N N . ARG A 1 100 ? 11.305 8.592 -7.641 1.00 67.81 100 ARG A N 1
ATOM 806 C CA . ARG A 1 100 ? 9.967 8.039 -7.348 1.00 67.81 100 ARG A CA 1
ATOM 807 C C . ARG A 1 100 ? 9.950 6.518 -7.443 1.00 67.81 100 ARG A C 1
ATOM 809 O O . ARG A 1 100 ? 9.590 5.971 -8.489 1.00 67.81 100 ARG A O 1
ATOM 816 N N . THR A 1 101 ? 10.321 5.830 -6.372 1.00 76.38 101 THR A N 1
ATOM 817 C CA . THR A 1 101 ? 10.463 4.371 -6.346 1.00 76.38 101 THR A CA 1
ATOM 818 C C . THR A 1 101 ? 9.284 3.647 -5.697 1.00 76.38 101 THR A C 1
ATOM 820 O O . THR A 1 101 ? 8.950 2.556 -6.150 1.00 76.38 101 THR A O 1
ATOM 823 N N . HIS A 1 102 ? 8.593 4.271 -4.743 1.00 81.25 102 HIS A N 1
ATOM 824 C CA . HIS A 1 102 ? 7.369 3.774 -4.096 1.00 81.25 102 HIS A CA 1
ATOM 825 C C . HIS A 1 102 ? 6.100 4.426 -4.667 1.00 81.25 102 HIS A C 1
ATOM 827 O O . HIS A 1 102 ? 5.004 3.879 -4.550 1.00 81.25 102 HIS A O 1
ATOM 833 N N . GLY A 1 103 ? 6.258 5.563 -5.351 1.00 87.75 103 GLY A N 1
ATOM 834 C CA . GLY A 1 103 ? 5.189 6.293 -6.033 1.00 87.75 103 GLY A CA 1
ATOM 835 C C . GLY A 1 103 ? 4.662 7.477 -5.231 1.00 87.75 103 GLY A C 1
ATOM 836 O O . GLY A 1 103 ? 5.002 7.677 -4.064 1.00 87.75 103 GLY A O 1
ATOM 837 N N . LYS A 1 104 ? 3.820 8.282 -5.879 1.00 93.44 104 LYS A N 1
ATOM 838 C CA . LYS A 1 104 ? 3.190 9.459 -5.270 1.00 93.44 104 LYS A CA 1
ATOM 839 C C . LYS A 1 104 ? 2.315 9.070 -4.087 1.00 93.44 104 LYS A C 1
ATOM 841 O O . LYS A 1 104 ? 1.656 8.027 -4.120 1.00 93.44 104 LYS A O 1
ATOM 846 N N . GLY A 1 105 ? 2.178 9.958 -3.108 1.00 93.75 105 GLY A N 1
ATOM 847 C CA . GLY A 1 105 ? 1.315 9.747 -1.946 1.00 93.75 105 GLY A CA 1
ATOM 848 C C . GLY A 1 105 ? -0.127 9.422 -2.335 1.00 93.75 105 GLY A C 1
ATOM 849 O O . GLY A 1 105 ? -0.779 8.552 -1.753 1.00 93.75 105 GLY A O 1
ATOM 850 N N . SER A 1 106 ? -0.607 10.058 -3.406 1.00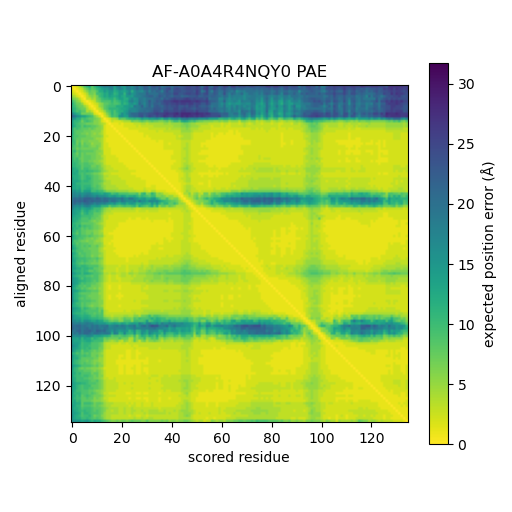 95.38 106 SER A N 1
ATOM 851 C CA . SER A 1 106 ? -1.920 9.782 -4.000 1.00 95.38 106 SER A CA 1
ATOM 852 C C . SER A 1 106 ? -2.046 8.367 -4.586 1.00 95.38 106 SER A C 1
ATOM 854 O O . SER A 1 106 ? -3.083 7.729 -4.388 1.00 95.38 106 SER A O 1
ATOM 856 N N . SER A 1 107 ? -1.008 7.850 -5.256 1.00 96.88 107 SER A N 1
ATOM 857 C CA . SER A 1 107 ? -0.955 6.472 -5.769 1.00 96.88 107 SER A CA 1
ATOM 858 C C . SER A 1 107 ? -0.962 5.466 -4.615 1.00 96.88 107 SER A C 1
ATOM 860 O O . SER A 1 107 ? -1.758 4.526 -4.622 1.00 96.88 107 SER A O 1
ATOM 862 N N . ARG A 1 108 ? -0.130 5.695 -3.592 1.00 97.44 108 AR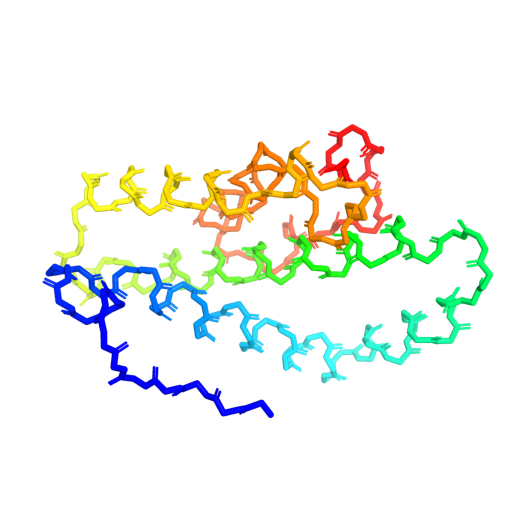G A N 1
ATOM 863 C CA . ARG A 1 108 ? -0.029 4.832 -2.404 1.00 97.44 108 ARG A CA 1
ATOM 864 C C . ARG A 1 108 ? -1.365 4.712 -1.675 1.00 97.44 108 ARG A C 1
ATOM 866 O O . ARG A 1 108 ? -1.879 3.612 -1.476 1.00 97.44 108 ARG A O 1
ATOM 873 N N . ALA A 1 109 ? -1.989 5.848 -1.362 1.00 97.19 109 ALA A N 1
ATOM 874 C CA . ALA A 1 109 ? -3.285 5.879 -0.688 1.00 97.19 109 ALA A CA 1
ATOM 875 C C . ALA A 1 109 ? -4.416 5.281 -1.539 1.00 97.19 109 ALA A C 1
ATOM 877 O O . ALA A 1 109 ? -5.323 4.646 -1.000 1.00 97.19 109 ALA A O 1
ATOM 878 N N . TYR A 1 110 ? -4.365 5.451 -2.865 1.00 98.06 110 TYR A N 1
ATOM 879 C CA . TYR A 1 110 ? -5.316 4.818 -3.777 1.00 98.06 110 TYR A CA 1
ATOM 880 C C . TYR A 1 110 ? -5.266 3.290 -3.670 1.00 98.06 110 TYR A C 1
ATOM 882 O O . TYR A 1 110 ? -6.310 2.658 -3.498 1.00 98.06 110 TYR A O 1
ATOM 890 N N . TRP A 1 111 ? -4.072 2.700 -3.754 1.00 98.62 111 TRP A N 1
ATOM 891 C CA . TRP A 1 111 ? -3.903 1.247 -3.718 1.00 98.62 111 TRP A CA 1
ATOM 892 C C . TRP A 1 111 ? -4.195 0.660 -2.341 1.00 98.62 111 TRP A C 1
ATOM 894 O O . TRP A 1 111 ? -4.917 -0.335 -2.267 1.00 98.62 111 TRP A O 1
ATOM 904 N N . LEU A 1 112 ? -3.763 1.326 -1.265 1.00 98.50 112 LEU A N 1
ATOM 905 C CA . LEU A 1 112 ? -4.117 0.945 0.104 1.00 98.50 112 LEU A CA 1
ATOM 906 C C . LEU A 1 112 ? -5.642 0.900 0.295 1.00 98.50 112 LEU A C 1
ATOM 908 O O . LEU A 1 112 ? -6.194 -0.110 0.732 1.00 98.50 112 LEU A O 1
ATOM 912 N N . LYS A 1 113 ? -6.346 1.967 -0.112 1.00 98.38 113 LYS A N 1
ATOM 913 C CA . LYS A 1 113 ? -7.812 2.043 -0.023 1.00 98.38 113 LYS A CA 1
ATOM 914 C C . LYS A 1 113 ? -8.506 0.990 -0.889 1.00 98.38 113 LYS A C 1
ATOM 916 O O . LYS A 1 113 ? -9.522 0.433 -0.476 1.00 98.38 113 LYS A O 1
ATOM 921 N N . ARG A 1 114 ? -7.978 0.718 -2.085 1.00 98.62 114 ARG A N 1
ATOM 922 C CA . ARG A 1 114 ? -8.519 -0.298 -2.999 1.00 98.62 114 ARG A CA 1
ATOM 923 C C . ARG A 1 114 ? -8.460 -1.693 -2.379 1.00 98.62 114 ARG A C 1
ATOM 925 O O . ARG A 1 114 ? -9.467 -2.394 -2.408 1.00 98.62 114 ARG A O 1
ATOM 932 N N . GLY A 1 115 ? -7.316 -2.068 -1.806 1.00 98.62 115 GLY A N 1
ATOM 933 C CA . GLY A 1 115 ? -7.156 -3.343 -1.107 1.00 98.62 115 GLY A CA 1
ATOM 934 C C . GLY A 1 115 ? -8.085 -3.461 0.100 1.00 98.62 115 GLY A C 1
ATOM 935 O O . GLY A 1 115 ? -8.791 -4.459 0.224 1.00 98.62 115 GLY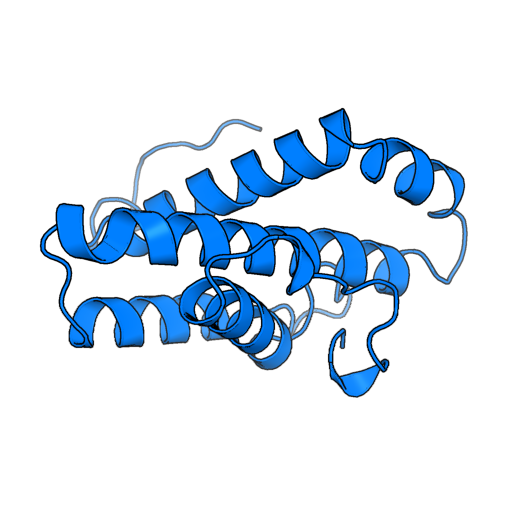 A O 1
ATOM 936 N N . TYR A 1 116 ? -8.148 -2.408 0.923 1.00 98.44 116 TYR A N 1
ATOM 937 C CA . TYR A 1 116 ? -9.009 -2.346 2.110 1.00 98.44 116 TYR A CA 1
ATOM 938 C C . TYR A 1 116 ? -10.485 -2.567 1.791 1.00 98.44 116 TYR A C 1
ATOM 940 O O . TYR A 1 116 ? -11.140 -3.372 2.442 1.00 98.44 116 TYR A O 1
ATOM 948 N N . GLY A 1 117 ? -11.007 -1.895 0.761 1.00 98.19 117 GLY A N 1
ATOM 949 C CA . GLY A 1 117 ? -12.412 -2.041 0.380 1.00 98.19 117 GLY A CA 1
ATOM 950 C C . GLY A 1 117 ? -12.731 -3.373 -0.302 1.00 98.19 117 GLY A C 1
ATOM 951 O O . GLY A 1 117 ? -13.827 -3.896 -0.134 1.00 98.19 117 GLY A O 1
ATOM 952 N N . ALA A 1 118 ? -11.797 -3.917 -1.087 1.00 98.50 118 ALA A N 1
ATOM 953 C CA . ALA A 1 118 ? -12.032 -5.149 -1.837 1.00 98.50 118 ALA A CA 1
ATOM 954 C C . ALA A 1 118 ? -11.855 -6.416 -0.992 1.00 98.50 118 ALA A C 1
ATOM 956 O O . ALA A 1 118 ? -12.473 -7.432 -1.302 1.00 98.50 118 ALA A O 1
ATOM 957 N N . VAL A 1 119 ? -10.968 -6.376 0.012 1.00 98.12 119 VAL A N 1
ATOM 958 C CA . VAL A 1 119 ? -10.560 -7.535 0.829 1.00 98.12 119 VAL A CA 1
ATOM 959 C C . VAL A 1 119 ? -10.207 -8.750 -0.050 1.00 98.12 119 VAL A C 1
ATOM 961 O O . VAL A 1 119 ? -10.500 -9.899 0.262 1.00 98.12 119 VAL A O 1
ATOM 964 N N . SER A 1 120 ? -9.580 -8.488 -1.202 1.00 97.81 120 SER A N 1
ATOM 965 C CA . SER A 1 120 ? -9.196 -9.509 -2.177 1.00 97.81 120 SER A CA 1
ATOM 966 C C . SER A 1 120 ? -7.874 -9.148 -2.859 1.00 97.81 120 SER A C 1
ATOM 968 O O . SER A 1 120 ? -7.774 -8.063 -3.445 1.00 97.81 120 SER A O 1
ATOM 970 N N . PRO A 1 121 ? -6.879 -10.058 -2.887 1.00 96.50 121 PRO A N 1
ATOM 971 C CA . PRO A 1 121 ? -5.625 -9.843 -3.610 1.00 96.50 121 PRO A CA 1
ATOM 972 C C . PRO A 1 121 ? -5.807 -9.606 -5.114 1.00 96.50 121 PRO A C 1
ATOM 974 O O . PRO A 1 121 ? -4.977 -8.941 -5.731 1.00 96.50 121 PRO A O 1
ATOM 977 N N . SER A 1 122 ? -6.900 -10.094 -5.719 1.00 96.56 122 SER A N 1
ATOM 978 C CA . SER A 1 122 ? -7.180 -9.868 -7.146 1.00 96.56 122 SER A CA 1
ATOM 979 C C . SER A 1 122 ? -7.400 -8.390 -7.482 1.00 96.56 122 SER A C 1
ATOM 981 O O . SER A 1 122 ? -7.210 -7.977 -8.625 1.00 96.56 122 SER A O 1
ATOM 983 N N . ALA A 1 123 ? -7.743 -7.562 -6.490 1.00 97.94 123 ALA A N 1
ATOM 984 C CA . ALA A 1 123 ? -7.873 -6.124 -6.667 1.00 97.94 123 ALA A CA 1
ATOM 985 C C . ALA A 1 123 ? -6.521 -5.407 -6.815 1.00 97.94 123 ALA A C 1
ATOM 987 O O . ALA A 1 123 ? -6.529 -4.237 -7.197 1.00 97.94 123 ALA A O 1
ATOM 988 N N . CYS A 1 124 ? -5.397 -6.084 -6.543 1.00 98.44 124 CYS A N 1
ATOM 989 C CA . CYS A 1 124 ? -4.045 -5.523 -6.449 1.00 98.44 124 CYS A CA 1
ATOM 990 C C . CYS A 1 124 ? -3.191 -5.708 -7.715 1.00 98.44 124 CYS A C 1
ATOM 992 O O . CYS A 1 124 ? -1.962 -5.800 -7.639 1.00 98.44 124 CYS A O 1
ATOM 994 N N . ASP A 1 125 ? -3.822 -5.757 -8.890 1.00 97.88 125 ASP A N 1
ATOM 995 C CA . ASP A 1 125 ? -3.109 -5.780 -10.170 1.00 97.88 125 ASP A CA 1
ATOM 996 C C . ASP A 1 125 ? -2.595 -4.381 -10.556 1.00 97.88 125 ASP A C 1
ATOM 998 O O . ASP A 1 125 ? -3.195 -3.640 -11.342 1.00 97.88 125 ASP A O 1
ATOM 1002 N N . THR A 1 126 ? -1.446 -4.012 -9.994 1.00 97.94 126 THR A N 1
ATOM 1003 C CA . THR A 1 126 ? -0.720 -2.792 -10.369 1.00 97.94 126 THR A CA 1
ATOM 1004 C C . THR A 1 126 ? 0.038 -2.943 -11.682 1.00 97.94 126 THR A C 1
ATOM 1006 O O . THR A 1 126 ? 0.490 -1.944 -12.239 1.00 97.94 126 THR A O 1
ATOM 1009 N N . TRP A 1 127 ? 0.194 -4.159 -12.208 1.00 96.19 127 TRP A N 1
ATOM 1010 C CA . TRP A 1 127 ? 0.990 -4.449 -13.400 1.00 96.19 127 TRP A CA 1
ATOM 1011 C C . TRP A 1 127 ? 0.225 -4.122 -14.680 1.00 96.19 127 TRP A C 1
ATOM 1013 O O . TRP A 1 127 ? 0.818 -3.584 -15.616 1.00 96.19 127 TRP A O 1
ATOM 1023 N N . SER A 1 128 ? -1.095 -4.304 -14.667 1.00 96.50 128 SER A N 1
ATOM 1024 C CA . SER A 1 128 ? -1.994 -3.903 -15.759 1.00 96.50 128 SER A CA 1
ATOM 1025 C C . SER A 1 128 ? -2.538 -2.477 -15.610 1.00 96.50 128 SER A C 1
ATOM 1027 O O . SER A 1 128 ? -3.176 -1.946 -16.519 1.00 96.50 128 SER A O 1
ATOM 1029 N N . ALA A 1 129 ? -2.286 -1.813 -14.477 1.00 96.81 129 ALA A N 1
ATOM 1030 C CA . ALA A 1 129 ? -2.826 -0.484 -14.208 1.00 96.81 129 ALA A CA 1
ATOM 1031 C C . ALA A 1 129 ? -2.237 0.614 -15.128 1.00 96.81 129 ALA A C 1
ATOM 1033 O O . ALA A 1 129 ? -1.034 0.586 -15.453 1.00 96.81 129 ALA A O 1
ATOM 1034 N N . PRO A 1 130 ? -3.043 1.632 -15.505 1.00 95.75 130 PRO A N 1
ATOM 1035 C CA . PRO A 1 130 ? -2.571 2.767 -16.296 1.00 95.75 130 PRO A CA 1
ATOM 1036 C C . PRO A 1 130 ? -1.504 3.556 -15.532 1.00 95.75 130 PRO A C 1
ATOM 1038 O O . PRO A 1 130 ? -1.531 3.624 -14.304 1.00 95.75 130 PRO A O 1
ATOM 1041 N N . ALA A 1 131 ? -0.575 4.191 -16.255 1.00 92.06 131 ALA A N 1
ATOM 1042 C CA . ALA A 1 131 ? 0.574 4.882 -15.660 1.00 92.06 131 ALA A CA 1
ATOM 1043 C C . ALA A 1 131 ? 0.179 5.918 -14.593 1.00 92.06 131 ALA A C 1
ATOM 1045 O O . ALA A 1 131 ? 0.834 5.996 -13.562 1.00 92.06 131 ALA A O 1
ATOM 1046 N N . ALA A 1 132 ? -0.934 6.632 -14.787 1.00 92.06 132 ALA A N 1
ATOM 1047 C CA . ALA A 1 132 ? -1.449 7.608 -13.825 1.00 92.06 132 ALA A CA 1
ATOM 1048 C C . ALA A 1 132 ? -1.837 7.008 -12.458 1.00 92.06 132 ALA A C 1
ATOM 1050 O O . ALA A 1 132 ? -1.881 7.729 -11.469 1.00 92.06 132 ALA A O 1
ATOM 1051 N N . ARG A 1 133 ? -2.128 5.700 -12.389 1.00 93.81 133 ARG A N 1
ATOM 1052 C CA . ARG A 1 133 ? -2.446 4.984 -11.139 1.00 93.81 133 ARG A CA 1
ATOM 1053 C C . ARG A 1 133 ? -1.217 4.375 -10.469 1.00 93.81 133 ARG A C 1
ATOM 1055 O O . ARG A 1 133 ? -1.345 3.833 -9.379 1.00 93.81 133 ARG A O 1
ATOM 1062 N N . VAL A 1 134 ? -0.057 4.428 -11.119 1.00 93.81 134 VAL A N 1
ATOM 1063 C CA . VAL A 1 134 ? 1.222 3.911 -10.605 1.00 93.81 134 VAL A CA 1
ATOM 1064 C C . VAL A 1 134 ? 2.349 4.934 -10.773 1.00 93.81 134 VAL A C 1
ATOM 1066 O O . VAL A 1 134 ? 3.508 4.593 -11.035 1.00 93.81 134 VAL A O 1
ATOM 1069 N N . ALA A 1 135 ? 1.959 6.206 -10.716 1.00 88.50 135 ALA A N 1
ATOM 1070 C CA . ALA A 1 135 ? 2.852 7.347 -10.801 1.00 88.50 135 ALA A CA 1
ATOM 1071 C C . ALA A 1 135 ? 3.583 7.555 -9.479 1.00 88.50 135 ALA A C 1
ATOM 1073 O O . ALA A 1 135 ? 2.956 7.322 -8.416 1.00 88.50 135 ALA A O 1
#

Sequence (135 aa):
MVFPLTGRWIENRTDLFPFKVAAHEYGHHLQSLLGIRRSYEARAHGTHTDRLKRRYELQADCLSGVFLGSVWRSLDRSEHDWAALLDATRASGDDDDGHRTHGKGSSRAYWLKRGYGAVSPSACDTWSAPAARVA

InterPro domains:
  IPR007343 Uncharacterised protein family, zinc metallopeptidase putative [PF04228] (21-127)
  IPR007343 Uncharacterised protein family, zinc metallopeptidase putative [PTHR30168] (21-129)